Protein AF-A0A3M9LVN2-F1 (afdb_monomer_lite)

Organism: NCBI:txid2294115

pLDDT: mean 70.43, std 15.19, range [32.06, 93.56]

Structure (mmCIF, N/CA/C/O backbone):
data_AF-A0A3M9LVN2-F1
#
_entry.id   AF-A0A3M9LVN2-F1
#
loop_
_atom_site.group_PDB
_atom_site.id
_atom_site.type_symbol
_atom_site.label_atom_id
_atom_site.label_alt_id
_atom_site.label_comp_id
_atom_site.label_asym_id
_atom_site.label_entity_id
_atom_site.label_seq_id
_atom_site.pdbx_PDB_ins_code
_atom_site.Cartn_x
_atom_site.Cartn_y
_atom_site.Cartn_z
_atom_site.occupancy
_atom_site.B_iso_or_equiv
_atom_site.auth_seq_id
_atom_site.auth_comp_id
_atom_site.auth_asym_id
_atom_site.auth_atom_id
_atom_site.pdbx_PDB_model_num
ATOM 1 N N . MET A 1 1 ? 23.090 -7.556 -10.711 1.00 70.25 1 MET A N 1
ATOM 2 C CA . MET A 1 1 ? 21.758 -7.489 -10.068 1.00 70.25 1 MET A CA 1
ATOM 3 C C . MET A 1 1 ? 21.959 -7.198 -8.594 1.00 70.25 1 MET A C 1
ATOM 5 O O . MET A 1 1 ? 22.795 -7.855 -7.988 1.00 70.25 1 MET A O 1
ATOM 9 N N . THR A 1 2 ? 21.211 -6.247 -8.038 1.00 79.69 2 THR A N 1
ATOM 10 C CA . THR A 1 2 ? 21.260 -5.896 -6.609 1.00 79.69 2 THR A CA 1
ATOM 11 C C . THR A 1 2 ? 19.967 -6.357 -5.948 1.00 79.69 2 THR A C 1
ATOM 13 O O . THR A 1 2 ? 18.891 -6.170 -6.516 1.00 79.69 2 THR A O 1
ATOM 16 N N . ARG A 1 3 ? 20.061 -6.994 -4.777 1.00 84.88 3 ARG A N 1
ATOM 17 C CA . ARG A 1 3 ? 18.906 -7.498 -4.024 1.00 84.88 3 ARG A CA 1
ATOM 18 C C . ARG A 1 3 ? 18.610 -6.561 -2.858 1.00 84.88 3 ARG A C 1
ATOM 20 O O . ARG A 1 3 ? 19.504 -6.289 -2.066 1.00 84.88 3 ARG A O 1
ATOM 27 N N . LEU A 1 4 ? 17.362 -6.113 -2.752 1.00 85.25 4 LEU A N 1
ATOM 28 C CA . LEU A 1 4 ? 16.855 -5.366 -1.603 1.00 85.25 4 LEU A CA 1
ATOM 29 C C . LEU A 1 4 ? 15.970 -6.293 -0.760 1.00 85.25 4 LEU A C 1
ATOM 31 O O . LEU A 1 4 ? 15.073 -6.943 -1.297 1.00 85.25 4 LEU A O 1
ATOM 35 N N . THR A 1 5 ? 16.218 -6.351 0.544 1.00 90.31 5 THR A N 1
ATOM 36 C CA . THR A 1 5 ? 15.402 -7.081 1.526 1.00 90.31 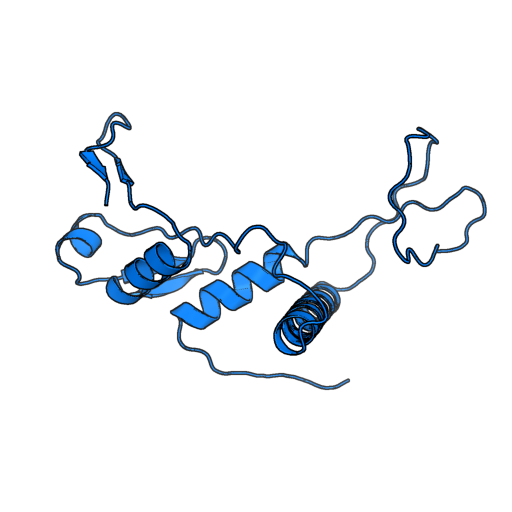5 THR A CA 1
ATOM 37 C C . THR A 1 5 ? 15.148 -6.174 2.721 1.00 90.31 5 THR A C 1
ATOM 39 O O . THR A 1 5 ? 16.075 -5.502 3.169 1.00 90.31 5 THR A O 1
ATOM 42 N N . ALA A 1 6 ? 13.917 -6.154 3.227 1.00 87.38 6 ALA A N 1
ATOM 43 C CA . ALA A 1 6 ? 13.525 -5.332 4.366 1.00 87.38 6 ALA A CA 1
ATOM 44 C C . ALA A 1 6 ? 12.539 -6.091 5.259 1.00 87.38 6 ALA A C 1
ATOM 46 O O . ALA A 1 6 ? 11.667 -6.797 4.754 1.00 87.38 6 ALA A O 1
ATOM 47 N N . GLU A 1 7 ? 12.675 -5.892 6.567 1.00 93.56 7 GLU A N 1
ATOM 48 C CA . GLU A 1 7 ? 11.721 -6.335 7.581 1.00 93.56 7 GLU A CA 1
ATOM 49 C C . GLU A 1 7 ? 10.803 -5.160 7.925 1.00 93.56 7 GLU A C 1
ATOM 51 O O . GLU A 1 7 ? 11.269 -4.046 8.170 1.00 93.56 7 GLU A O 1
ATOM 56 N N . LEU A 1 8 ? 9.493 -5.392 7.904 1.00 86.06 8 LEU A N 1
ATOM 57 C CA . LEU A 1 8 ? 8.476 -4.364 8.114 1.00 86.06 8 LEU A CA 1
ATOM 58 C C . LEU A 1 8 ? 7.456 -4.863 9.131 1.00 86.06 8 LEU A C 1
ATOM 60 O O . LEU A 1 8 ? 7.079 -6.035 9.118 1.00 86.06 8 LEU A O 1
ATOM 64 N N . ALA A 1 9 ? 6.947 -3.953 9.963 1.00 87.44 9 ALA A N 1
ATOM 65 C CA . ALA A 1 9 ? 5.758 -4.243 10.754 1.00 87.44 9 ALA A CA 1
ATOM 66 C C . ALA A 1 9 ? 4.590 -4.618 9.815 1.00 87.44 9 ALA A C 1
ATOM 68 O O . ALA A 1 9 ? 4.488 -4.027 8.732 1.00 87.44 9 ALA A O 1
ATOM 69 N N . PRO A 1 10 ? 3.679 -5.532 10.207 1.00 81.94 10 PRO A N 1
ATOM 70 C CA . PRO A 1 10 ? 2.621 -6.026 9.318 1.00 81.94 10 PRO A CA 1
ATOM 71 C C . PRO A 1 10 ? 1.779 -4.915 8.674 1.00 81.94 10 PRO A C 1
ATOM 73 O O . PRO A 1 10 ? 1.485 -4.965 7.482 1.00 81.94 10 PRO A O 1
ATOM 76 N N . ALA A 1 11 ? 1.473 -3.862 9.438 1.00 76.75 11 ALA A N 1
ATOM 77 C CA . ALA A 1 11 ? 0.762 -2.673 8.967 1.00 76.75 11 ALA A CA 1
ATOM 78 C C . ALA A 1 11 ? 1.489 -1.961 7.818 1.00 76.75 11 ALA A C 1
ATOM 80 O O . ALA A 1 11 ? 0.922 -1.735 6.750 1.00 76.75 11 ALA A O 1
ATOM 81 N N . SER A 1 12 ? 2.772 -1.653 8.014 1.00 81.12 12 SER A N 1
ATOM 82 C CA . SER A 1 12 ? 3.609 -1.014 6.999 1.00 81.12 12 SER A CA 1
ATOM 83 C C . SER A 1 12 ? 3.810 -1.920 5.786 1.00 81.12 12 SER A C 1
ATOM 85 O O . SER A 1 12 ? 3.792 -1.442 4.653 1.00 81.12 12 SER A O 1
ATOM 87 N N . ALA A 1 13 ? 3.956 -3.230 6.006 1.00 86.12 13 ALA A N 1
ATOM 88 C CA . ALA A 1 13 ? 4.079 -4.213 4.938 1.00 86.12 13 ALA A CA 1
ATOM 89 C C . ALA A 1 13 ? 2.826 -4.245 4.053 1.00 86.12 13 ALA A C 1
ATOM 91 O O . ALA A 1 13 ? 2.957 -4.230 2.829 1.00 86.12 13 ALA A O 1
ATOM 92 N N . ALA A 1 14 ? 1.633 -4.221 4.652 1.00 80.94 14 ALA A N 1
ATOM 93 C CA . ALA A 1 14 ? 0.367 -4.229 3.926 1.00 80.94 14 ALA A CA 1
ATOM 94 C C . ALA A 1 14 ? 0.224 -3.004 3.013 1.00 80.94 14 ALA A C 1
ATOM 96 O O . ALA A 1 14 ? -0.089 -3.145 1.828 1.00 80.94 14 ALA A O 1
ATOM 97 N N . VAL A 1 15 ? 0.520 -1.807 3.530 1.00 82.81 15 VAL A N 1
ATOM 98 C CA . VAL A 1 15 ? 0.465 -0.560 2.749 1.00 82.81 15 VAL A CA 1
ATOM 99 C C . VAL A 1 15 ? 1.505 -0.575 1.628 1.00 82.81 15 VAL A C 1
ATOM 101 O O . VAL A 1 15 ? 1.165 -0.348 0.467 1.00 82.81 15 VAL A O 1
ATOM 104 N N . MET A 1 16 ? 2.756 -0.920 1.949 1.00 87.75 16 MET A N 1
ATOM 105 C CA . MET A 1 16 ? 3.858 -0.969 0.984 1.00 87.75 16 MET A CA 1
ATOM 106 C C . MET A 1 16 ? 3.568 -1.945 -0.163 1.00 87.75 16 MET A C 1
ATOM 108 O O . MET A 1 16 ? 3.700 -1.601 -1.337 1.00 87.75 16 MET A O 1
ATOM 112 N N . LYS A 1 17 ? 3.145 -3.170 0.167 1.00 87.56 17 LYS A N 1
ATOM 113 C CA . LYS A 1 17 ? 2.812 -4.198 -0.825 1.00 87.56 17 LYS A CA 1
ATOM 114 C C . LYS A 1 17 ? 1.615 -3.773 -1.671 1.00 87.56 17 LYS A C 1
ATOM 116 O O . LYS A 1 17 ? 1.665 -3.956 -2.881 1.00 87.56 17 LYS A O 1
ATOM 121 N N . SER A 1 18 ? 0.581 -3.180 -1.072 1.00 83.12 18 SER A N 1
ATOM 122 C CA . SER A 1 18 ? -0.600 -2.705 -1.808 1.00 83.12 18 SER A CA 1
ATOM 123 C C . SER A 1 18 ? -0.238 -1.607 -2.812 1.00 83.12 18 SER A C 1
ATOM 125 O O . SER A 1 18 ? -0.641 -1.686 -3.971 1.00 83.12 18 SER A O 1
ATOM 127 N N . ALA A 1 19 ? 0.589 -0.636 -2.408 1.00 84.94 19 ALA A N 1
ATOM 128 C CA . ALA A 1 19 ? 1.062 0.431 -3.289 1.00 84.94 19 ALA A CA 1
ATOM 129 C C . ALA A 1 19 ? 1.906 -0.110 -4.458 1.00 84.94 19 ALA A C 1
ATOM 131 O O . ALA A 1 19 ? 1.672 0.247 -5.612 1.00 84.94 19 ALA A O 1
ATOM 132 N N . ILE A 1 20 ? 2.842 -1.028 -4.183 1.00 90.31 20 ILE A N 1
ATOM 133 C CA . ILE A 1 20 ? 3.646 -1.678 -5.231 1.00 90.31 20 ILE A CA 1
ATOM 134 C C . ILE A 1 20 ? 2.747 -2.485 -6.174 1.00 90.31 20 ILE A C 1
ATOM 136 O O . ILE A 1 20 ? 2.917 -2.421 -7.390 1.00 90.31 20 ILE A O 1
ATOM 140 N N . LEU A 1 21 ? 1.794 -3.253 -5.636 1.00 87.56 21 LEU A N 1
ATOM 141 C CA . LEU A 1 21 ? 0.895 -4.073 -6.446 1.00 87.56 21 LEU A CA 1
ATOM 142 C C . LEU A 1 21 ? 0.058 -3.213 -7.395 1.00 87.56 21 LEU A C 1
ATOM 144 O O . LEU A 1 21 ? -0.020 -3.562 -8.573 1.00 87.56 21 LEU A O 1
ATOM 148 N N . ALA A 1 22 ? -0.465 -2.080 -6.919 1.00 84.62 22 ALA A N 1
ATOM 149 C CA . ALA A 1 22 ? -1.255 -1.146 -7.718 1.00 84.62 22 ALA A CA 1
ATOM 150 C C . ALA A 1 22 ? -0.497 -0.615 -8.949 1.00 84.62 22 ALA A C 1
ATOM 152 O O . ALA A 1 22 ? -1.079 -0.511 -10.026 1.00 84.62 22 ALA A O 1
ATOM 153 N N . LEU A 1 23 ? 0.804 -0.339 -8.815 1.00 84.88 23 LEU A N 1
ATOM 154 C CA . LEU A 1 23 ? 1.644 0.179 -9.904 1.00 84.88 23 LEU A CA 1
ATOM 155 C C . LEU A 1 23 ? 2.330 -0.919 -10.737 1.00 84.88 23 LEU A C 1
ATOM 157 O O . LEU A 1 23 ? 2.848 -0.655 -11.815 1.00 84.88 23 LEU A O 1
ATOM 161 N N . SER A 1 24 ? 2.326 -2.170 -10.270 1.00 89.81 24 SER A N 1
ATOM 162 C CA . SER A 1 24 ? 3.018 -3.291 -10.933 1.00 89.81 24 SER A CA 1
ATOM 163 C C . SER A 1 24 ? 2.167 -4.069 -11.950 1.00 89.81 24 SER A C 1
ATOM 165 O O . SER A 1 24 ? 2.595 -5.129 -12.442 1.00 89.81 24 SER A O 1
ATOM 167 N N . ALA A 1 25 ? 0.958 -3.581 -12.250 1.00 84.62 25 ALA A N 1
ATOM 168 C CA . ALA A 1 25 ? 0.077 -4.178 -13.247 1.00 84.62 25 ALA A CA 1
ATOM 169 C C . ALA A 1 25 ? 0.780 -4.248 -14.622 1.00 84.62 25 ALA A C 1
ATOM 171 O O . ALA A 1 25 ? 1.544 -3.343 -14.961 1.00 84.62 25 ALA A O 1
ATOM 172 N N . PRO A 1 26 ? 0.569 -5.315 -15.416 1.00 80.38 26 PRO A N 1
ATOM 173 C CA . PRO A 1 26 ? 1.119 -5.390 -16.766 1.00 80.38 26 PRO A CA 1
ATOM 174 C C . PRO A 1 26 ? 0.627 -4.200 -17.590 1.00 80.38 26 PRO A C 1
ATOM 176 O O . PRO A 1 26 ? -0.578 -3.959 -17.646 1.00 80.38 26 PRO A O 1
ATOM 179 N N . GLN A 1 27 ? 1.548 -3.482 -18.226 1.00 77.38 27 GLN A N 1
ATOM 180 C CA . GLN A 1 27 ? 1.223 -2.362 -19.105 1.00 77.38 27 GLN A CA 1
ATOM 181 C C . GLN A 1 27 ? 1.439 -2.803 -20.552 1.00 77.38 27 GLN A C 1
ATOM 183 O O . GLN A 1 27 ? 2.586 -2.956 -20.975 1.00 77.38 27 GLN A O 1
ATOM 188 N N . PRO A 1 28 ? 0.360 -3.064 -21.309 1.00 70.50 28 PRO A N 1
ATOM 189 C CA . PRO A 1 28 ? 0.479 -3.361 -22.723 1.00 70.50 28 PRO A CA 1
ATOM 190 C C . PRO A 1 28 ? 0.997 -2.127 -23.463 1.00 70.50 28 PRO A C 1
ATOM 192 O O . PRO A 1 28 ? 0.496 -1.023 -23.246 1.00 70.50 28 PRO A O 1
ATOM 195 N N . MET A 1 29 ? 1.979 -2.318 -24.336 1.00 65.56 29 MET A N 1
ATOM 196 C CA . MET A 1 29 ? 2.500 -1.252 -25.191 1.00 65.56 29 MET A CA 1
ATOM 197 C C . MET A 1 29 ? 1.756 -1.299 -26.524 1.00 65.56 29 MET A C 1
ATOM 199 O O . MET A 1 29 ? 1.487 -2.381 -27.044 1.00 65.56 29 MET A O 1
ATOM 203 N N . THR A 1 30 ? 1.421 -0.147 -27.091 1.00 64.38 30 THR A N 1
ATOM 204 C CA . THR A 1 30 ? 1.004 -0.066 -28.493 1.00 64.38 30 THR A CA 1
ATOM 205 C C . THR A 1 30 ? 2.255 0.149 -29.328 1.00 64.38 30 THR A C 1
ATOM 207 O O . THR A 1 30 ? 2.979 1.111 -29.080 1.00 64.38 30 THR A O 1
ATOM 210 N N . CYS A 1 31 ? 2.531 -0.737 -30.282 1.00 55.69 31 CYS A N 1
ATOM 211 C CA . CYS A 1 31 ? 3.470 -0.409 -31.349 1.00 55.69 31 CYS A CA 1
ATOM 212 C C . CYS A 1 31 ? 2.722 0.338 -32.456 1.00 55.69 31 CYS A C 1
ATOM 214 O O . CYS A 1 31 ? 1.623 -0.062 -32.853 1.00 55.69 31 CYS A O 1
ATOM 216 N N . ASP A 1 32 ? 3.322 1.427 -32.929 1.00 56.19 32 ASP A N 1
ATOM 217 C CA . ASP A 1 32 ? 2.963 2.014 -34.215 1.00 56.19 32 ASP A CA 1
ATOM 218 C C . ASP A 1 32 ? 3.488 1.093 -35.339 1.00 56.19 32 ASP A C 1
ATOM 220 O O . ASP A 1 32 ? 4.412 0.302 -35.119 1.00 56.19 32 ASP A O 1
ATOM 224 N N . ASP A 1 33 ? 2.879 1.163 -36.528 1.00 54.84 33 ASP A N 1
ATOM 225 C CA . ASP A 1 33 ? 3.055 0.243 -37.678 1.00 54.84 33 ASP A CA 1
ATOM 226 C C . ASP A 1 33 ? 4.518 0.066 -38.174 1.00 54.84 33 ASP A C 1
ATOM 228 O O . ASP A 1 33 ? 4.794 -0.807 -38.994 1.00 54.84 33 ASP A O 1
ATOM 232 N N . ASP A 1 34 ? 5.472 0.850 -37.659 1.00 58.03 34 ASP A N 1
ATOM 233 C CA . ASP A 1 34 ? 6.883 0.873 -38.072 1.00 58.03 34 ASP A CA 1
ATOM 234 C C . ASP A 1 34 ? 7.829 -0.013 -37.222 1.00 58.03 34 ASP A C 1
ATOM 236 O O . ASP A 1 34 ? 9.025 -0.094 -37.504 1.00 58.03 34 ASP A O 1
ATOM 240 N N . GLY A 1 35 ? 7.326 -0.725 -36.204 1.00 50.78 35 GLY A N 1
ATOM 241 C CA . GLY A 1 35 ? 8.092 -1.773 -35.504 1.00 50.78 35 GLY A CA 1
ATOM 242 C C . GLY A 1 35 ? 9.192 -1.299 -34.536 1.00 50.78 35 GLY A C 1
ATOM 243 O O . GLY A 1 35 ? 10.000 -2.121 -34.101 1.00 50.78 35 GLY A O 1
ATOM 244 N N . ASP A 1 36 ? 9.215 -0.019 -34.160 1.00 50.97 36 ASP A N 1
ATOM 245 C CA . ASP A 1 36 ? 10.111 0.520 -33.126 1.00 50.97 36 ASP A CA 1
ATOM 246 C C . ASP A 1 36 ? 9.409 0.498 -31.748 1.00 50.97 36 ASP A C 1
ATOM 248 O O . ASP A 1 36 ? 8.270 0.969 -31.635 1.00 50.97 36 ASP A O 1
ATOM 252 N N . PRO A 1 37 ? 10.009 -0.066 -30.678 1.00 50.81 37 PRO A N 1
ATOM 253 C CA . PRO A 1 37 ? 9.403 -0.043 -29.352 1.00 50.81 37 PRO A CA 1
ATOM 254 C C . PRO A 1 37 ? 9.491 1.377 -28.784 1.00 50.81 37 PRO A C 1
ATOM 256 O O . PRO A 1 37 ? 10.476 1.750 -28.151 1.00 50.81 37 PRO A O 1
ATOM 259 N N . GLY A 1 38 ? 8.447 2.173 -29.019 1.00 48.75 38 GLY A N 1
ATOM 260 C CA . GLY A 1 38 ? 8.383 3.569 -28.600 1.00 48.75 38 GLY A CA 1
ATOM 261 C C . GLY A 1 38 ? 8.688 3.754 -27.110 1.00 48.75 38 GLY A C 1
ATOM 262 O O . GLY A 1 38 ? 7.969 3.261 -26.240 1.00 48.75 38 GLY A O 1
ATOM 263 N N . THR A 1 39 ? 9.750 4.502 -26.808 1.00 47.47 39 THR A N 1
ATOM 264 C CA . THR A 1 39 ? 9.994 5.093 -25.488 1.00 47.47 39 THR A CA 1
ATOM 265 C C . THR A 1 39 ? 8.884 6.093 -25.190 1.00 47.47 39 THR A C 1
ATOM 267 O O . THR A 1 39 ? 8.867 7.197 -25.730 1.00 47.47 39 THR A O 1
ATOM 270 N N . ASN A 1 40 ? 7.936 5.716 -24.338 1.00 52.69 40 ASN A N 1
ATOM 271 C CA . ASN A 1 40 ? 6.837 6.578 -23.925 1.00 52.69 40 ASN A CA 1
ATOM 272 C C . ASN A 1 40 ? 7.250 7.493 -22.761 1.00 52.69 40 ASN A C 1
ATOM 274 O O . ASN A 1 40 ? 6.765 7.365 -21.638 1.00 52.69 40 ASN A O 1
ATOM 278 N N . GLU A 1 41 ? 8.112 8.475 -23.040 1.00 42.53 41 GLU A N 1
ATOM 279 C CA . GLU A 1 41 ? 8.128 9.695 -22.228 1.00 42.53 41 GLU A CA 1
ATOM 280 C C . GLU A 1 41 ? 6.815 10.452 -22.476 1.00 42.53 41 GLU A C 1
ATOM 282 O O . GLU A 1 41 ? 6.414 10.715 -23.609 1.00 42.53 41 GLU A O 1
ATOM 287 N N . GLY A 1 42 ? 6.066 10.682 -21.398 1.00 4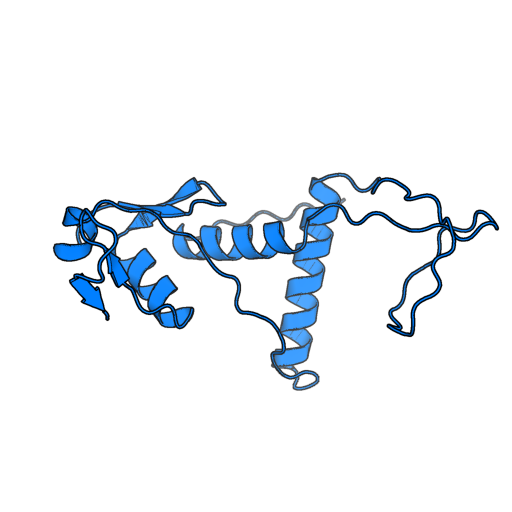5.75 42 GLY A N 1
ATOM 288 C CA . GLY A 1 42 ? 4.643 10.979 -21.463 1.00 45.75 42 GLY A CA 1
ATOM 289 C C . GLY A 1 42 ? 4.282 12.222 -22.274 1.00 45.75 42 GLY A C 1
ATOM 290 O O . GLY A 1 42 ? 4.806 13.309 -22.058 1.00 45.75 42 GLY A O 1
ATOM 291 N N . THR A 1 43 ? 3.271 12.088 -23.128 1.00 32.06 43 THR A N 1
ATOM 292 C CA . THR A 1 43 ? 2.397 13.192 -23.534 1.00 32.06 43 THR A CA 1
ATOM 293 C C . THR A 1 43 ? 1.010 12.621 -23.811 1.00 32.06 43 THR A C 1
ATOM 295 O O . THR A 1 43 ? 0.795 11.866 -24.755 1.00 32.06 43 THR A O 1
ATOM 298 N N . LYS A 1 44 ? 0.052 12.948 -22.936 1.00 48.09 44 LYS A N 1
ATOM 299 C CA . LYS A 1 44 ? -1.368 12.663 -23.152 1.00 48.09 44 LYS A CA 1
ATOM 300 C C . LYS A 1 44 ? -1.915 13.686 -24.144 1.00 48.09 44 LYS A C 1
ATOM 302 O O . LYS A 1 44 ? -2.249 14.791 -23.726 1.00 48.09 44 LYS A O 1
ATOM 307 N N . THR A 1 45 ? -2.095 13.305 -25.406 1.00 32.53 45 THR A N 1
ATOM 308 C CA . THR A 1 45 ? -2.947 14.083 -26.315 1.00 32.53 45 THR A CA 1
ATOM 309 C C . THR A 1 45 ? -3.720 13.171 -27.262 1.00 32.53 45 THR A C 1
ATOM 311 O O . THR A 1 45 ? -3.133 12.473 -28.074 1.00 32.53 45 THR A O 1
ATOM 314 N N . GLY A 1 46 ? -5.050 13.227 -27.154 1.00 35.59 46 GLY A N 1
ATOM 315 C CA . GLY A 1 46 ? -5.983 13.142 -28.281 1.00 35.59 46 GLY A CA 1
ATOM 316 C C . GLY A 1 46 ? -6.032 11.854 -29.109 1.00 35.59 46 GLY A C 1
ATOM 317 O O . GLY A 1 46 ? -5.270 11.669 -30.045 1.00 35.59 46 GLY A O 1
ATOM 318 N N . ALA A 1 47 ? -7.058 11.051 -28.824 1.00 45.44 47 ALA A N 1
ATOM 319 C CA . ALA A 1 47 ? -7.771 10.135 -29.718 1.00 45.44 47 ALA A CA 1
ATOM 320 C C . ALA A 1 47 ? -7.330 10.073 -31.204 1.00 45.44 47 ALA A C 1
ATOM 322 O O . ALA A 1 47 ? -7.740 10.895 -32.025 1.00 45.44 47 ALA A O 1
ATOM 323 N N . LYS A 1 48 ? -6.654 8.978 -31.568 1.00 38.41 48 LYS A N 1
ATOM 324 C CA . LYS A 1 48 ? -6.712 8.335 -32.890 1.00 38.41 48 LYS A CA 1
ATOM 325 C C . LYS A 1 48 ? -6.895 6.833 -32.658 1.00 38.41 48 LYS A C 1
ATOM 327 O O . LYS A 1 48 ? -6.036 6.188 -32.072 1.00 38.41 48 LYS A O 1
ATOM 332 N N . VAL A 1 49 ? -8.033 6.287 -33.088 1.00 44.16 49 VAL A N 1
ATOM 333 C CA . VAL A 1 49 ? -8.283 4.836 -33.125 1.00 44.16 49 VAL A CA 1
ATOM 334 C C . VAL A 1 49 ? -7.585 4.290 -34.372 1.00 44.16 49 VAL A C 1
ATOM 336 O O . VAL A 1 49 ? -8.195 4.158 -35.429 1.00 44.16 49 VAL A O 1
ATOM 339 N N . GLY A 1 50 ? -6.272 4.090 -34.273 1.00 40.31 50 GLY A N 1
ATOM 340 C CA . GLY A 1 50 ? -5.496 3.262 -35.195 1.00 40.31 50 GLY A CA 1
ATOM 341 C C . GLY A 1 50 ? -5.349 1.871 -34.587 1.00 40.31 50 GLY A C 1
ATOM 342 O O . GLY A 1 50 ? -5.208 1.761 -33.371 1.00 40.31 50 GLY A O 1
ATOM 343 N N . GLY A 1 51 ? -5.440 0.817 -35.399 1.00 45.38 51 GLY A N 1
ATOM 344 C CA . GLY A 1 51 ? -5.360 -0.587 -34.975 1.00 45.38 51 GLY A CA 1
ATOM 345 C C . GLY A 1 51 ? -3.963 -1.006 -34.508 1.00 45.38 51 GLY A C 1
ATOM 346 O O . GLY A 1 51 ? -3.398 -1.938 -35.065 1.00 45.38 51 GLY A O 1
ATOM 347 N N . GLY A 1 52 ? -3.407 -0.312 -33.514 1.00 52.31 52 GLY A N 1
ATOM 348 C CA . GLY A 1 52 ? -2.107 -0.616 -32.932 1.00 52.31 52 GLY A CA 1
ATOM 349 C C . GLY A 1 52 ? -2.141 -1.981 -32.258 1.00 52.31 52 GLY A C 1
ATOM 350 O O . GLY A 1 52 ? -2.993 -2.253 -31.404 1.00 52.31 52 GLY A O 1
ATOM 351 N N . GLN A 1 53 ? -1.227 -2.856 -32.664 1.00 59.53 53 GLN A N 1
ATOM 352 C CA . GLN A 1 53 ? -1.089 -4.173 -32.069 1.00 59.53 53 GLN A CA 1
ATOM 353 C C . GLN A 1 53 ? -0.691 -4.001 -30.597 1.00 59.53 53 GLN A C 1
ATOM 355 O O . GLN A 1 53 ? 0.302 -3.358 -30.260 1.00 59.53 53 GLN A O 1
ATOM 360 N N . VAL A 1 54 ? -1.507 -4.554 -29.702 1.00 64.50 54 VAL A N 1
ATOM 361 C CA . VAL A 1 54 ? -1.244 -4.525 -28.264 1.00 64.50 54 VAL A CA 1
ATOM 362 C C . VAL A 1 54 ? -0.141 -5.541 -27.965 1.00 64.50 54 VAL A C 1
ATOM 364 O O . VAL A 1 54 ? -0.380 -6.750 -27.962 1.00 64.50 54 VAL A O 1
ATOM 367 N N . VAL A 1 55 ? 1.078 -5.058 -27.734 1.00 76.62 55 VAL A N 1
ATOM 368 C CA . VAL A 1 55 ? 2.233 -5.880 -27.365 1.00 76.62 55 VAL A CA 1
ATOM 369 C C . VAL A 1 55 ? 2.164 -6.204 -25.877 1.00 76.62 55 VAL A C 1
ATOM 371 O O . VAL A 1 55 ? 1.926 -5.344 -25.024 1.00 76.62 55 VAL A O 1
ATOM 374 N N . ARG A 1 56 ? 2.364 -7.484 -25.563 1.00 76.50 56 ARG A N 1
ATOM 375 C CA . ARG A 1 56 ? 2.376 -7.999 -24.193 1.00 76.50 56 ARG A CA 1
ATOM 376 C C . ARG A 1 56 ? 3.540 -7.389 -23.409 1.00 76.50 56 ARG A C 1
ATOM 378 O O . ARG A 1 56 ? 4.662 -7.374 -23.895 1.00 76.50 56 ARG A O 1
ATOM 385 N N . ASP A 1 57 ? 3.290 -6.983 -22.165 1.00 80.81 57 ASP A N 1
ATOM 386 C CA . ASP A 1 57 ? 4.355 -6.571 -21.242 1.00 80.81 57 ASP A CA 1
ATOM 387 C C . ASP A 1 57 ? 5.320 -7.745 -20.985 1.00 80.81 57 ASP A C 1
ATOM 389 O O . ASP A 1 57 ? 4.954 -8.742 -20.349 1.00 80.81 57 ASP A O 1
ATOM 393 N N . GLU A 1 58 ? 6.546 -7.635 -21.498 1.00 84.75 58 GLU A N 1
ATOM 394 C CA . GLU A 1 58 ? 7.587 -8.662 -21.377 1.00 84.75 58 GLU A CA 1
ATOM 395 C C . GLU A 1 58 ? 8.343 -8.600 -20.045 1.00 84.75 58 GLU A C 1
ATOM 397 O O . GLU A 1 58 ? 9.077 -9.531 -19.694 1.00 84.75 58 GLU A O 1
ATOM 402 N N . ARG A 1 59 ? 8.166 -7.530 -19.256 1.00 85.50 59 ARG A N 1
ATOM 403 C CA . ARG A 1 59 ? 8.852 -7.406 -17.969 1.00 85.50 59 ARG A CA 1
ATOM 404 C C . ARG A 1 59 ? 8.401 -8.531 -17.054 1.00 85.50 59 ARG A C 1
ATOM 406 O O . ARG A 1 59 ? 7.208 -8.780 -16.868 1.00 85.50 59 ARG A O 1
ATOM 413 N N . THR A 1 60 ? 9.356 -9.183 -16.400 1.00 89.94 60 THR A N 1
ATOM 414 C CA . THR A 1 60 ? 9.031 -10.187 -15.383 1.00 89.94 60 THR A CA 1
ATOM 415 C C . THR A 1 60 ? 8.247 -9.543 -14.228 1.00 89.94 60 THR A C 1
ATOM 417 O O . THR A 1 60 ? 8.434 -8.356 -13.941 1.00 89.94 60 THR A O 1
ATOM 420 N N . PRO A 1 61 ? 7.403 -10.296 -13.494 1.00 88.25 61 PRO A N 1
ATOM 421 C CA . PRO A 1 61 ? 6.689 -9.752 -12.336 1.00 88.25 61 PRO A CA 1
ATOM 422 C C . PRO A 1 61 ? 7.617 -9.108 -11.294 1.00 88.25 61 PRO A C 1
ATOM 424 O O . PRO A 1 61 ? 7.263 -8.098 -10.694 1.00 88.25 61 PRO A O 1
ATOM 427 N N . GLY A 1 62 ? 8.821 -9.661 -11.101 1.00 90.06 62 GLY A N 1
ATOM 428 C CA . GLY A 1 62 ? 9.835 -9.079 -10.219 1.00 90.06 62 GLY A CA 1
ATOM 429 C C . GLY A 1 62 ? 10.347 -7.725 -10.718 1.00 90.06 62 GLY A C 1
ATOM 430 O O . GLY A 1 62 ? 10.461 -6.796 -9.923 1.00 90.06 62 GLY A O 1
ATOM 431 N N . LYS A 1 63 ? 10.588 -7.589 -12.030 1.00 89.94 63 LYS A N 1
ATOM 432 C CA . LYS A 1 63 ? 11.010 -6.325 -12.646 1.00 89.94 63 LYS A CA 1
ATOM 433 C C . LYS A 1 63 ? 9.923 -5.254 -12.532 1.00 89.94 63 LYS A C 1
ATOM 435 O O . LYS A 1 63 ? 10.234 -4.160 -12.086 1.00 89.94 63 LYS A O 1
ATOM 440 N N . ARG A 1 64 ? 8.653 -5.585 -12.799 1.00 91.12 64 ARG A N 1
ATOM 441 C CA . ARG A 1 64 ? 7.539 -4.628 -12.640 1.00 91.12 64 ARG A CA 1
ATOM 442 C C . ARG A 1 64 ? 7.390 -4.118 -11.209 1.00 91.12 64 ARG A C 1
ATOM 444 O O . ARG A 1 64 ? 7.184 -2.932 -11.004 1.00 91.12 64 ARG A O 1
ATOM 451 N N . ARG A 1 65 ? 7.525 -4.997 -10.208 1.00 91.38 65 ARG A N 1
ATOM 452 C CA . ARG A 1 65 ? 7.492 -4.585 -8.792 1.00 91.38 65 ARG A CA 1
ATOM 453 C C . ARG A 1 65 ? 8.681 -3.704 -8.414 1.00 91.38 65 ARG A C 1
ATOM 455 O O . ARG A 1 65 ? 8.514 -2.785 -7.623 1.00 91.38 65 ARG A O 1
ATOM 462 N N . ALA A 1 66 ? 9.865 -3.986 -8.959 1.00 91.31 66 ALA A N 1
ATOM 463 C CA . ALA A 1 66 ? 11.041 -3.150 -8.746 1.00 91.31 66 ALA A CA 1
ATOM 464 C C . ALA A 1 66 ? 10.870 -1.765 -9.391 1.00 91.31 66 ALA A C 1
ATOM 466 O O . ALA A 1 66 ? 11.147 -0.769 -8.735 1.00 91.31 66 ALA A O 1
ATOM 467 N N . ASP A 1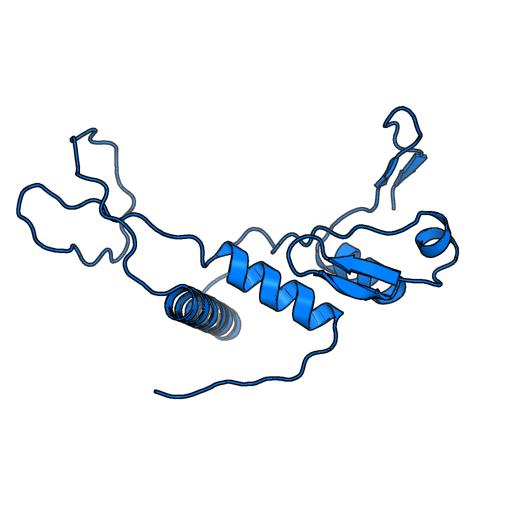 67 ? 10.351 -1.704 -10.621 1.00 91.00 67 ASP A N 1
ATOM 468 C CA . ASP A 1 67 ? 10.063 -0.444 -11.315 1.00 91.00 67 ASP A CA 1
ATOM 469 C C . ASP A 1 67 ? 9.015 0.378 -10.546 1.00 91.00 67 ASP A C 1
ATOM 471 O O . ASP A 1 67 ? 9.243 1.552 -10.275 1.00 91.00 67 ASP A O 1
ATOM 475 N N . ALA A 1 68 ? 7.932 -0.262 -10.087 1.00 90.56 68 ALA A N 1
ATOM 476 C CA . ALA A 1 68 ? 6.913 0.360 -9.239 1.00 90.56 68 ALA A CA 1
ATOM 477 C C . ALA A 1 68 ? 7.494 0.918 -7.926 1.00 90.56 68 ALA A C 1
ATOM 479 O O . ALA A 1 68 ? 7.151 2.021 -7.505 1.00 90.56 68 ALA A O 1
ATOM 480 N N . LEU A 1 69 ? 8.397 0.178 -7.274 1.00 92.56 69 LEU A N 1
ATOM 481 C CA . LEU A 1 69 ? 9.083 0.652 -6.071 1.00 92.56 69 LEU A CA 1
ATOM 482 C C . LEU A 1 69 ? 9.954 1.879 -6.367 1.00 92.56 69 LEU A C 1
ATOM 484 O O . LEU A 1 69 ? 9.937 2.843 -5.603 1.00 92.56 69 LEU A O 1
ATOM 488 N N . THR A 1 70 ? 10.716 1.849 -7.461 1.00 92.06 70 THR A N 1
ATOM 489 C CA . THR A 1 70 ? 11.545 2.981 -7.880 1.00 92.06 70 THR A CA 1
ATOM 490 C C . THR A 1 70 ? 10.688 4.206 -8.176 1.00 92.06 70 THR A C 1
ATOM 492 O O . THR A 1 70 ? 11.005 5.285 -7.686 1.00 92.06 70 THR A O 1
ATOM 495 N N . GLU A 1 71 ? 9.575 4.040 -8.890 1.00 90.31 71 GLU A N 1
ATOM 496 C CA . GLU A 1 71 ? 8.636 5.122 -9.190 1.00 90.31 71 GLU A CA 1
ATOM 497 C C . GLU A 1 71 ? 8.072 5.762 -7.914 1.00 90.31 71 GLU A C 1
ATOM 499 O O . GLU A 1 71 ? 8.112 6.985 -7.779 1.00 90.31 71 GLU A O 1
ATOM 504 N N . LEU A 1 72 ? 7.641 4.953 -6.936 1.00 89.06 72 LEU A N 1
ATOM 505 C CA . LEU A 1 72 ? 7.164 5.443 -5.637 1.00 89.06 72 LEU A CA 1
ATOM 506 C C . LEU A 1 72 ? 8.229 6.266 -4.902 1.00 89.06 72 LEU A C 1
ATOM 508 O O . LEU A 1 72 ? 7.933 7.349 -4.400 1.00 89.06 72 LEU A O 1
ATOM 512 N N . VAL A 1 73 ? 9.473 5.777 -4.850 1.00 91.69 73 VAL A N 1
ATOM 513 C CA . VAL A 1 73 ? 10.579 6.478 -4.176 1.00 91.69 73 VAL A CA 1
ATOM 514 C C . VAL A 1 73 ? 10.933 7.775 -4.905 1.00 91.69 73 VAL A C 1
ATOM 516 O O . VAL A 1 73 ? 11.137 8.802 -4.260 1.00 91.69 73 VAL A O 1
ATOM 519 N N . THR A 1 74 ? 10.966 7.767 -6.240 1.00 89.56 74 THR A N 1
ATOM 520 C CA . THR A 1 74 ? 11.221 8.970 -7.043 1.00 89.56 74 THR A CA 1
ATOM 521 C C . THR A 1 74 ? 10.108 10.004 -6.880 1.00 89.56 74 THR A C 1
ATOM 523 O O . THR A 1 74 ? 10.401 11.191 -6.736 1.00 89.56 74 THR A O 1
ATOM 526 N N . ALA A 1 75 ? 8.842 9.583 -6.864 1.00 86.06 75 ALA A N 1
ATOM 527 C CA . ALA A 1 75 ? 7.713 10.472 -6.612 1.00 86.06 75 ALA A CA 1
ATOM 528 C C . ALA A 1 75 ? 7.780 11.075 -5.200 1.00 86.06 75 ALA A C 1
ATOM 530 O O . ALA A 1 75 ? 7.647 12.289 -5.044 1.00 86.06 75 ALA A O 1
ATOM 531 N N . ALA A 1 76 ? 8.067 10.255 -4.183 1.00 87.00 76 ALA A N 1
ATOM 532 C CA . ALA A 1 76 ? 8.216 10.716 -2.806 1.00 87.00 76 ALA A CA 1
ATOM 533 C C . ALA A 1 76 ? 9.363 11.729 -2.660 1.00 87.00 76 ALA A C 1
ATOM 535 O O . ALA A 1 76 ? 9.189 12.764 -2.021 1.00 87.00 76 ALA A O 1
ATOM 536 N N . ALA A 1 77 ? 10.509 11.479 -3.303 1.00 88.56 77 ALA A N 1
ATOM 537 C CA . ALA A 1 77 ? 11.648 12.393 -3.288 1.00 88.56 77 ALA A CA 1
ATOM 538 C C . ALA A 1 77 ? 11.296 13.771 -3.874 1.00 88.56 77 ALA A C 1
ATOM 540 O O . ALA A 1 77 ? 11.643 14.786 -3.279 1.00 88.56 77 ALA A O 1
ATOM 541 N N . LYS A 1 78 ? 10.549 13.822 -4.988 1.00 85.81 78 LYS A N 1
ATOM 542 C CA . LYS A 1 78 ? 10.091 15.090 -5.589 1.00 85.81 78 LYS A CA 1
ATOM 543 C C . LYS A 1 78 ? 9.174 15.880 -4.656 1.00 85.81 78 LYS A C 1
ATOM 545 O O . LYS A 1 78 ? 9.279 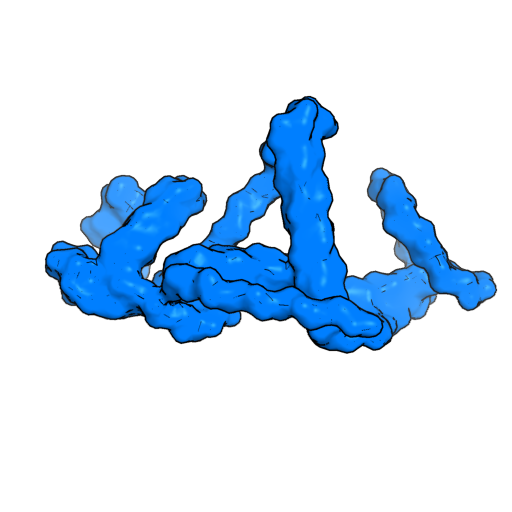17.099 -4.591 1.00 85.81 78 LYS A O 1
ATOM 550 N N . VAL A 1 79 ? 8.299 15.195 -3.919 1.00 87.69 79 VAL A N 1
ATOM 551 C CA . VAL A 1 79 ? 7.420 15.842 -2.932 1.00 87.69 79 VAL A CA 1
ATOM 552 C C . VAL A 1 79 ? 8.225 16.400 -1.757 1.00 87.69 79 VAL A C 1
ATOM 554 O O . VAL A 1 79 ? 8.006 17.539 -1.358 1.00 87.69 79 VAL A O 1
ATOM 557 N N . VAL A 1 80 ? 9.186 15.635 -1.229 1.00 86.94 80 VAL A N 1
ATOM 558 C CA . VAL A 1 80 ? 10.044 16.075 -0.112 1.00 86.94 80 VAL A CA 1
ATOM 559 C C . VAL A 1 80 ? 10.920 17.269 -0.501 1.00 86.94 80 VAL A C 1
ATOM 561 O O . VAL A 1 80 ? 11.105 18.173 0.310 1.00 86.94 80 VAL A O 1
ATOM 564 N N . SER A 1 81 ? 11.419 17.307 -1.738 1.00 89.00 81 SER A N 1
ATOM 565 C CA . SER A 1 81 ? 12.199 18.435 -2.264 1.00 89.00 81 SER A CA 1
ATOM 566 C C . SER A 1 81 ? 11.356 19.671 -2.606 1.00 89.00 81 SER A C 1
ATOM 568 O O . SER A 1 81 ? 11.918 20.730 -2.865 1.00 89.00 81 SER A O 1
ATOM 570 N N . GLY A 1 82 ? 10.022 19.562 -2.607 1.00 86.25 82 GLY A N 1
ATOM 571 C CA . GLY A 1 82 ? 9.111 20.641 -3.003 1.00 86.25 82 GLY A CA 1
ATOM 572 C C . GLY A 1 82 ? 8.920 20.801 -4.517 1.00 86.25 82 GLY A C 1
ATOM 573 O O . GLY A 1 82 ? 8.201 21.701 -4.944 1.00 86.25 82 GLY A O 1
ATOM 574 N N . ASP A 1 83 ? 9.502 19.914 -5.329 1.00 82.81 83 ASP A N 1
ATOM 575 C CA . ASP A 1 83 ? 9.413 19.928 -6.798 1.00 82.81 83 ASP A CA 1
ATOM 576 C C . ASP A 1 83 ? 8.067 19.397 -7.324 1.00 82.81 83 ASP A C 1
ATOM 578 O O . ASP A 1 83 ? 7.750 19.519 -8.509 1.00 82.81 83 ASP A O 1
ATOM 582 N N . ALA A 1 84 ? 7.270 18.770 -6.458 1.00 80.62 84 ALA A N 1
ATOM 583 C CA . ALA A 1 84 ? 5.935 18.286 -6.773 1.00 80.62 84 ALA A CA 1
ATOM 584 C C . ALA A 1 84 ? 5.004 18.413 -5.563 1.00 80.62 84 ALA A C 1
ATOM 586 O O . ALA A 1 84 ? 5.413 18.239 -4.418 1.00 80.62 84 ALA A O 1
ATOM 587 N N . SER A 1 85 ? 3.719 18.653 -5.821 1.00 78.56 85 SER A N 1
ATOM 588 C CA . SER A 1 85 ? 2.679 18.464 -4.806 1.00 78.56 85 SER A CA 1
ATOM 589 C C . SER A 1 85 ? 2.203 17.008 -4.807 1.00 78.56 85 SER A C 1
ATOM 591 O O . SER A 1 85 ? 2.146 16.402 -5.886 1.00 78.56 85 SER A O 1
ATOM 593 N N . PRO A 1 86 ? 1.817 16.441 -3.646 1.00 70.50 86 PRO A N 1
ATOM 594 C CA . PRO A 1 86 ? 1.199 15.123 -3.591 1.00 70.50 86 PRO A CA 1
ATOM 595 C C . PRO A 1 86 ? -0.062 15.130 -4.463 1.00 70.50 86 PRO A C 1
ATOM 597 O O . PRO A 1 86 ? -1.062 15.762 -4.137 1.00 70.50 86 PRO A O 1
ATOM 600 N N . THR A 1 87 ? 0.009 14.471 -5.615 1.00 62.38 87 THR A N 1
ATOM 601 C CA . THR A 1 87 ? -1.081 14.393 -6.589 1.00 62.38 87 THR A CA 1
ATOM 602 C C . THR A 1 87 ? -1.282 12.925 -6.928 1.00 62.38 87 THR A C 1
ATOM 604 O O . THR A 1 87 ? -0.680 12.371 -7.839 1.00 62.38 87 THR A O 1
ATOM 607 N N . GLY A 1 88 ? -2.092 12.253 -6.118 1.00 57.44 88 GLY A N 1
ATOM 608 C CA . GLY A 1 88 ? -2.404 10.842 -6.294 1.00 57.44 88 GLY A CA 1
ATOM 609 C C . GLY A 1 88 ? -3.542 10.429 -5.377 1.00 57.44 88 GLY A C 1
ATOM 610 O O . GLY A 1 88 ? -3.654 10.935 -4.262 1.00 57.44 88 GLY A O 1
ATOM 611 N N . ALA A 1 89 ? -4.396 9.522 -5.854 1.00 55.31 89 ALA A N 1
ATOM 612 C CA . ALA A 1 89 ? -5.337 8.837 -4.981 1.00 55.31 89 ALA A CA 1
ATOM 613 C C . ALA A 1 89 ? -4.525 8.074 -3.925 1.00 55.31 89 ALA A C 1
ATOM 615 O O . ALA A 1 89 ? -3.618 7.316 -4.277 1.00 55.31 89 ALA A O 1
ATOM 616 N N . ALA A 1 90 ? -4.815 8.307 -2.644 1.00 58.75 90 ALA A N 1
ATOM 617 C CA . ALA A 1 90 ? -4.185 7.571 -1.558 1.00 58.75 90 ALA A CA 1
ATOM 618 C C . ALA A 1 90 ? -4.342 6.062 -1.804 1.00 58.75 90 ALA A C 1
ATOM 620 O O . ALA A 1 90 ? -5.414 5.602 -2.210 1.00 58.75 90 ALA A O 1
ATOM 621 N N . ALA A 1 91 ? -3.275 5.289 -1.588 1.00 58.34 91 ALA A N 1
ATOM 622 C CA . ALA A 1 91 ? -3.337 3.839 -1.725 1.00 58.34 91 ALA A CA 1
ATOM 623 C C . ALA A 1 91 ? -4.443 3.291 -0.808 1.00 58.34 91 ALA A C 1
ATOM 625 O O . ALA A 1 91 ? -4.363 3.406 0.413 1.00 58.34 91 ALA A O 1
ATOM 626 N N . THR A 1 92 ? -5.493 2.719 -1.399 1.00 59.59 92 THR A N 1
ATOM 627 C CA . THR A 1 92 ? -6.628 2.179 -0.646 1.00 59.59 92 THR A CA 1
ATOM 628 C C . THR A 1 92 ? -6.308 0.759 -0.192 1.00 59.59 92 THR A C 1
ATOM 630 O O . THR A 1 92 ? -6.191 -0.152 -1.013 1.00 59.59 92 THR A O 1
ATOM 633 N N . ALA A 1 93 ? -6.168 0.559 1.118 1.00 61.25 93 ALA A N 1
ATOM 634 C CA . ALA A 1 93 ? -6.043 -0.769 1.706 1.00 61.25 93 ALA A CA 1
ATOM 635 C C . ALA A 1 93 ? -7.437 -1.330 2.024 1.00 61.25 93 ALA A C 1
ATOM 637 O O . ALA A 1 93 ? -8.187 -0.750 2.806 1.00 61.25 93 ALA A O 1
ATOM 638 N N . LEU A 1 94 ? -7.777 -2.475 1.430 1.00 62.81 94 LEU A N 1
ATOM 639 C CA . LEU A 1 94 ? -8.978 -3.234 1.781 1.00 62.81 94 LEU A CA 1
ATOM 640 C C . LEU A 1 94 ? -8.640 -4.173 2.939 1.00 62.81 94 LEU A C 1
ATOM 642 O O . LEU A 1 94 ? -7.751 -5.018 2.808 1.00 62.81 94 LEU A O 1
ATOM 646 N N . ILE A 1 95 ? -9.333 -4.019 4.064 1.00 67.06 95 ILE A N 1
ATOM 647 C CA . ILE A 1 95 ? -9.093 -4.783 5.290 1.00 67.06 95 ILE A CA 1
ATOM 648 C C . ILE A 1 95 ? -10.392 -5.470 5.705 1.00 67.06 95 ILE A C 1
ATOM 650 O O . ILE A 1 95 ? -11.443 -4.837 5.762 1.00 67.06 95 ILE A O 1
ATOM 654 N N . THR A 1 96 ? -10.314 -6.760 6.017 1.00 66.12 96 THR A N 1
ATOM 655 C CA . THR A 1 96 ? -11.442 -7.559 6.516 1.00 66.12 96 THR A CA 1
ATOM 656 C C . THR A 1 96 ? -11.169 -8.039 7.935 1.00 66.12 96 THR A C 1
ATOM 658 O O . THR A 1 96 ? -10.086 -8.561 8.203 1.00 66.12 96 THR A O 1
ATOM 661 N N . MET A 1 97 ? -12.141 -7.904 8.839 1.00 69.38 97 MET A N 1
ATOM 662 C CA . MET A 1 97 ? -12.047 -8.407 10.215 1.00 69.38 97 MET A CA 1
ATOM 663 C C . MET A 1 97 ? -13.413 -8.779 10.793 1.00 69.38 97 MET A C 1
ATOM 665 O O . MET A 1 97 ? -14.442 -8.337 10.285 1.00 69.38 97 MET A O 1
ATOM 669 N N . ASN A 1 98 ? -13.415 -9.582 11.861 1.00 68.50 98 ASN A N 1
ATOM 670 C CA . ASN A 1 98 ? -14.627 -9.882 12.623 1.00 68.50 98 ASN A CA 1
ATOM 671 C C . ASN A 1 98 ? -15.105 -8.626 13.381 1.00 68.50 98 ASN A C 1
ATOM 673 O O . ASN A 1 98 ? -14.290 -7.885 13.933 1.00 68.50 98 ASN A O 1
ATOM 677 N N . LEU A 1 99 ? -16.422 -8.419 13.424 1.00 60.72 99 LEU A N 1
ATOM 678 C CA . LEU A 1 99 ? -17.086 -7.330 14.135 1.00 60.72 99 LEU A CA 1
ATOM 679 C C . LEU A 1 99 ? -16.727 -7.298 15.627 1.00 60.72 99 LEU A C 1
ATOM 681 O O . LEU A 1 99 ? -16.379 -6.235 16.126 1.00 60.72 99 LEU A O 1
ATOM 685 N N . GLU A 1 100 ? -16.746 -8.446 16.312 1.00 64.31 100 GLU A N 1
ATOM 686 C CA . GLU A 1 100 ? -16.421 -8.547 17.748 1.00 64.31 100 GLU A CA 1
ATOM 687 C C . GLU A 1 100 ? -15.010 -8.011 18.039 1.00 64.31 100 GLU A C 1
ATOM 689 O O . GLU A 1 100 ? -14.809 -7.171 18.917 1.00 64.31 100 GLU A O 1
ATOM 694 N N . ALA A 1 101 ? -14.046 -8.390 17.194 1.00 66.38 101 ALA A N 1
ATOM 695 C CA . ALA A 1 101 ? -12.667 -7.933 17.307 1.00 66.38 101 ALA A CA 1
ATOM 696 C C . ALA A 1 101 ? -12.502 -6.425 17.048 1.00 66.38 101 ALA A C 1
ATOM 698 O O . ALA A 1 101 ? -11.611 -5.778 17.604 1.00 66.38 101 ALA A O 1
ATOM 699 N N . LEU A 1 102 ? -13.354 -5.848 16.194 1.00 63.91 102 LEU A N 1
ATOM 700 C CA . LEU A 1 102 ? -13.360 -4.413 15.924 1.00 63.91 102 LEU A CA 1
ATOM 701 C C . LEU A 1 102 ? -13.908 -3.636 17.126 1.00 63.91 102 LEU A C 1
ATOM 703 O O . LEU A 1 102 ? -13.302 -2.639 17.532 1.00 63.91 102 LEU A O 1
ATOM 707 N N . THR A 1 103 ? -15.024 -4.105 17.693 1.00 58.72 103 THR A N 1
ATOM 708 C CA . THR A 1 103 ? -15.721 -3.453 18.808 1.00 58.72 103 THR A CA 1
ATOM 709 C C . THR A 1 103 ? -14.947 -3.539 20.115 1.00 58.72 103 THR A C 1
ATOM 711 O O . THR A 1 103 ? -14.855 -2.548 20.834 1.00 58.72 103 THR A O 1
ATOM 714 N N . GLU A 1 104 ? -14.337 -4.685 20.411 1.00 67.06 104 GLU A N 1
ATOM 715 C CA . GLU A 1 104 ? -13.557 -4.869 21.639 1.00 67.06 104 GLU A CA 1
ATOM 716 C C . GLU A 1 104 ? -12.157 -4.248 21.533 1.00 67.06 104 GLU A C 1
ATOM 718 O O . GLU A 1 104 ? -11.491 -4.011 22.539 1.00 67.06 104 GLU A O 1
ATOM 723 N N . GLY A 1 105 ? -11.695 -3.960 20.310 1.00 57.34 105 GLY A N 1
ATOM 724 C CA . GLY A 1 105 ? -10.327 -3.510 20.052 1.00 57.34 105 GLY A CA 1
ATOM 725 C C . GLY A 1 105 ? -9.277 -4.602 20.279 1.00 57.34 105 GLY A C 1
ATOM 726 O O . GLY A 1 105 ? -8.083 -4.300 20.313 1.00 57.34 105 GLY A O 1
ATOM 727 N N . VAL A 1 106 ? -9.707 -5.858 20.418 1.00 60.44 106 VAL A N 1
ATOM 728 C CA . VAL A 1 106 ? -8.865 -7.035 20.642 1.00 60.44 106 VAL A CA 1
ATOM 729 C C . VAL A 1 106 ? -9.097 -8.016 19.495 1.00 60.44 106 VAL A C 1
ATOM 731 O O . VAL A 1 106 ? -10.232 -8.354 19.196 1.00 60.44 106 VAL A O 1
ATOM 734 N N . GLY A 1 107 ? -8.037 -8.481 18.832 1.00 64.44 107 GLY A N 1
ATOM 735 C CA . GLY A 1 107 ? -8.133 -9.456 17.738 1.00 64.44 107 GLY A CA 1
ATOM 736 C C . GLY A 1 107 ? -7.403 -9.032 16.465 1.00 64.44 107 GLY A C 1
ATOM 737 O O . GLY A 1 107 ? -6.590 -8.102 16.475 1.00 64.44 107 GLY A O 1
ATOM 738 N N . HIS A 1 108 ? -7.672 -9.752 15.372 1.00 68.81 108 HIS A N 1
ATOM 739 C CA . HIS A 1 108 ? -6.917 -9.649 14.125 1.00 68.81 108 HIS A CA 1
ATOM 740 C C . HIS A 1 108 ? -7.791 -9.290 12.919 1.00 68.81 108 HIS A C 1
ATOM 742 O O . HIS A 1 108 ? -8.929 -9.737 12.783 1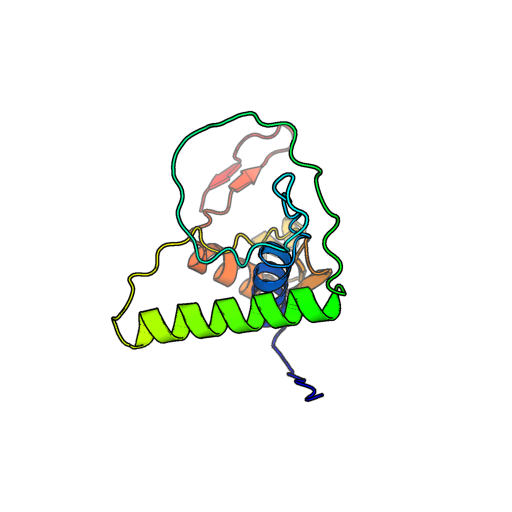.00 68.81 108 HIS A O 1
ATOM 748 N N . ALA A 1 109 ? -7.212 -8.504 12.023 1.00 67.62 109 ALA A N 1
ATOM 749 C CA . ALA A 1 109 ? -7.724 -8.152 10.714 1.00 67.62 109 ALA A CA 1
ATOM 750 C C . ALA A 1 109 ? -6.781 -8.693 9.633 1.00 67.62 109 ALA A C 1
ATOM 752 O O . ALA A 1 109 ? -5.609 -8.946 9.902 1.00 67.62 109 ALA A O 1
ATOM 753 N N . GLN A 1 110 ? -7.265 -8.853 8.407 1.00 73.38 110 GLN A N 1
ATOM 754 C CA . GLN A 1 110 ? -6.441 -9.282 7.281 1.00 73.38 110 GLN A CA 1
ATOM 755 C C . GLN A 1 110 ? -6.517 -8.268 6.142 1.00 73.38 110 GLN A C 1
ATOM 757 O O . GLN A 1 110 ? -7.605 -7.864 5.729 1.00 73.38 110 GLN A O 1
ATOM 762 N N . ALA A 1 111 ? -5.359 -7.864 5.624 1.00 70.94 111 ALA A N 1
ATOM 763 C CA . ALA A 1 111 ? -5.273 -7.076 4.404 1.00 70.94 111 ALA A CA 1
ATOM 764 C C . ALA A 1 111 ? -5.612 -7.964 3.199 1.00 70.94 111 ALA A C 1
ATOM 766 O O . ALA A 1 111 ? -4.929 -8.951 2.933 1.00 70.94 111 ALA A O 1
ATOM 767 N N . VAL A 1 112 ? -6.653 -7.614 2.446 1.00 69.12 112 VAL A N 1
ATOM 768 C CA . VAL A 1 112 ? -7.218 -8.470 1.389 1.00 69.12 112 VAL A CA 1
ATOM 769 C C . VAL A 1 112 ? -6.238 -8.668 0.231 1.00 69.12 112 VAL A C 1
ATOM 771 O O . VAL A 1 112 ? -6.070 -9.780 -0.260 1.00 69.12 1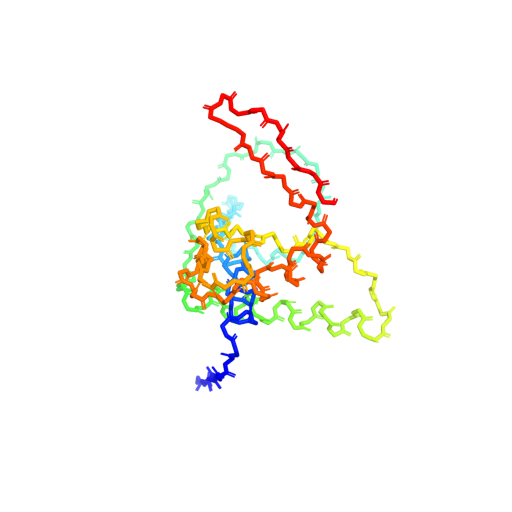12 VAL A O 1
ATOM 774 N N . ALA A 1 113 ? -5.561 -7.601 -0.198 1.00 66.31 113 ALA A N 1
ATOM 775 C CA . ALA A 1 113 ? -4.665 -7.651 -1.355 1.00 66.31 113 ALA A CA 1
ATOM 776 C C . ALA A 1 113 ? -3.333 -8.367 -1.070 1.00 66.31 113 ALA A C 1
ATOM 778 O O . ALA A 1 113 ? -2.683 -8.855 -1.993 1.00 66.31 113 ALA A O 1
ATOM 779 N N . THR A 1 114 ? -2.901 -8.403 0.192 1.00 70.88 114 THR A N 1
ATOM 780 C CA . THR A 1 114 ? -1.538 -8.813 0.564 1.00 70.88 114 THR A CA 1
ATOM 781 C C . THR A 1 114 ? -1.501 -9.991 1.532 1.00 70.88 114 THR A C 1
ATOM 783 O O . THR A 1 114 ? -0.449 -10.610 1.691 1.00 70.88 114 THR A O 1
ATOM 786 N N . GLY A 1 115 ? -2.636 -10.322 2.153 1.00 77.00 115 GLY A N 1
ATOM 787 C CA . GLY A 1 115 ? -2.800 -11.404 3.119 1.00 77.00 115 GLY A CA 1
ATOM 788 C C . GLY A 1 115 ? -2.220 -11.117 4.505 1.00 77.00 115 GLY A C 1
ATOM 789 O O . GLY A 1 115 ? -2.286 -11.999 5.359 1.00 77.00 115 GLY A O 1
ATOM 790 N N . ASP A 1 116 ? -1.661 -9.924 4.736 1.00 78.69 116 ASP A N 1
ATOM 791 C CA . ASP A 1 116 ? -1.006 -9.568 5.997 1.00 78.69 116 ASP A CA 1
ATOM 792 C C . ASP A 1 116 ? -2.011 -9.524 7.154 1.00 78.69 116 ASP A C 1
ATOM 794 O O . ASP A 1 116 ? -3.083 -8.928 7.034 1.00 78.69 116 ASP A O 1
ATOM 798 N N . VAL A 1 117 ? -1.645 -10.137 8.283 1.00 80.94 117 VAL A N 1
ATOM 799 C CA . VAL A 1 117 ? -2.449 -10.128 9.510 1.00 80.94 117 VAL A CA 1
ATOM 800 C C . VAL A 1 117 ? -2.085 -8.897 10.336 1.00 80.94 117 VAL A C 1
ATOM 802 O O . VAL A 1 117 ? -0.925 -8.677 10.680 1.00 80.94 117 VAL A O 1
ATOM 805 N N . LEU A 1 118 ? -3.090 -8.092 10.646 1.00 75.50 118 LEU A N 1
ATOM 806 C CA . LEU A 1 118 ? -3.002 -6.845 11.392 1.00 75.50 118 LEU A CA 1
ATOM 807 C C . LEU A 1 118 ? -3.698 -7.022 12.737 1.00 75.50 118 LEU A C 1
ATOM 809 O O . LEU A 1 118 ? -4.690 -7.736 12.827 1.00 75.50 118 LEU A O 1
ATOM 813 N N . ASP A 1 119 ? -3.226 -6.359 13.786 1.00 72.00 119 ASP A N 1
ATOM 814 C CA . ASP A 1 119 ? -4.055 -6.187 14.979 1.00 72.00 119 ASP A CA 1
ATOM 815 C C . ASP A 1 119 ? -5.158 -5.136 14.732 1.00 72.00 119 ASP A C 1
ATOM 817 O O . ASP A 1 119 ? -5.076 -4.310 13.813 1.00 72.00 119 ASP A O 1
ATOM 821 N N . ALA A 1 120 ? -6.209 -5.170 15.554 1.00 65.50 120 ALA A N 1
ATOM 822 C CA . ALA A 1 120 ? -7.342 -4.248 15.449 1.00 65.50 120 ALA A CA 1
ATOM 823 C C . ALA A 1 120 ? -6.928 -2.763 15.553 1.00 65.50 120 ALA A C 1
ATOM 825 O O . ALA A 1 120 ? -7.494 -1.900 14.877 1.00 65.50 120 ALA A O 1
ATOM 826 N N . GLY A 1 121 ? -5.911 -2.447 16.361 1.00 66.75 121 GLY A N 1
ATOM 827 C CA . GLY A 1 121 ? -5.402 -1.083 16.514 1.00 66.75 121 GLY A CA 1
ATOM 828 C C . GLY A 1 121 ? -4.688 -0.571 15.260 1.00 66.75 121 GLY A C 1
ATOM 829 O O . GLY A 1 121 ? -4.841 0.590 14.884 1.00 66.75 121 GLY A O 1
ATOM 830 N N . ALA A 1 122 ? -3.926 -1.430 14.588 1.00 71.00 122 ALA A N 1
ATOM 831 C CA . ALA A 1 122 ? -3.234 -1.141 13.342 1.00 71.00 122 ALA A CA 1
ATOM 832 C C . ALA A 1 122 ? -4.222 -0.924 12.196 1.00 71.00 122 ALA A C 1
ATOM 834 O O . ALA A 1 122 ? -4.071 0.041 11.450 1.00 71.00 122 ALA A O 1
ATOM 835 N N . ALA A 1 123 ? -5.261 -1.759 12.102 1.00 70.00 123 ALA A N 1
ATOM 836 C CA . ALA A 1 123 ? -6.334 -1.575 11.129 1.00 70.00 123 ALA A CA 1
ATOM 837 C C . ALA A 1 123 ? -7.034 -0.213 11.303 1.00 70.00 123 ALA A C 1
ATOM 839 O O . ALA A 1 123 ? -7.229 0.507 10.325 1.00 70.00 123 ALA A O 1
ATOM 840 N N . ARG A 1 124 ? -7.328 0.187 12.550 1.00 67.50 124 ARG A N 1
ATOM 841 C CA . ARG A 1 124 ? -7.949 1.486 12.860 1.00 67.50 124 ARG A CA 1
ATOM 842 C C . ARG A 1 124 ? -7.070 2.672 12.465 1.00 67.50 124 ARG A C 1
ATOM 844 O O . ARG A 1 124 ? -7.560 3.605 11.842 1.00 67.50 124 ARG A O 1
ATOM 851 N N . ARG A 1 125 ? -5.774 2.628 12.796 1.00 70.88 125 ARG A N 1
ATOM 852 C CA . ARG A 1 125 ? -4.823 3.691 12.425 1.00 70.88 125 ARG A CA 1
ATOM 853 C C . ARG A 1 125 ? -4.707 3.844 10.910 1.00 70.88 125 ARG A C 1
ATOM 855 O O . ARG A 1 125 ? -4.806 4.959 10.421 1.00 70.88 125 ARG A O 1
ATOM 862 N N . ILE A 1 126 ? -4.595 2.732 10.178 1.00 68.62 126 ILE A N 1
ATOM 863 C CA . ILE A 1 126 ? -4.561 2.752 8.707 1.00 68.62 126 ILE A CA 1
ATOM 864 C C . ILE A 1 126 ? -5.839 3.379 8.137 1.00 68.62 126 ILE A C 1
ATOM 866 O O . ILE A 1 126 ? -5.752 4.177 7.209 1.00 68.62 126 ILE A O 1
ATOM 870 N N . ALA A 1 127 ? -7.013 3.052 8.686 1.00 64.88 127 ALA A N 1
ATOM 871 C CA . ALA A 1 127 ? -8.274 3.642 8.239 1.00 64.88 127 ALA A CA 1
ATOM 872 C C . ALA A 1 127 ? -8.308 5.164 8.468 1.00 64.88 127 ALA A C 1
ATOM 874 O O . ALA A 1 127 ? -8.620 5.913 7.544 1.00 64.88 127 ALA A O 1
ATOM 875 N N . CYS A 1 128 ? -7.908 5.627 9.658 1.00 62.50 128 CYS A N 1
ATOM 876 C CA . CYS A 1 128 ? -7.814 7.054 9.969 1.00 62.50 128 CYS A CA 1
ATOM 877 C C . CYS A 1 128 ? -6.824 7.793 9.050 1.00 62.50 128 CYS A C 1
ATOM 879 O O . CYS A 1 128 ? -7.180 8.827 8.487 1.00 62.50 128 CYS A O 1
ATOM 881 N N . ASP A 1 129 ? -5.617 7.251 8.857 1.00 65.12 129 ASP A N 1
ATOM 882 C CA . ASP A 1 129 ? -4.580 7.848 8.000 1.00 65.12 129 ASP A CA 1
ATOM 883 C C . ASP A 1 129 ? -5.017 7.909 6.527 1.00 65.12 129 ASP A C 1
ATOM 885 O O . ASP A 1 129 ? -4.679 8.847 5.805 1.00 65.12 129 ASP A O 1
ATOM 889 N N . ALA A 1 130 ? -5.804 6.928 6.078 1.00 59.72 130 ALA A N 1
ATOM 890 C CA . ALA A 1 130 ? -6.336 6.862 4.721 1.00 59.72 130 ALA A CA 1
ATOM 891 C C . ALA A 1 130 ? -7.608 7.709 4.506 1.00 59.72 130 ALA A C 1
ATOM 893 O O . ALA A 1 130 ? -8.199 7.632 3.430 1.00 59.72 130 ALA A O 1
ATOM 894 N N . GLN A 1 131 ? -8.047 8.494 5.503 1.00 57.28 131 GLN A N 1
ATOM 895 C CA . GLN A 1 131 ? -9.338 9.206 5.505 1.00 57.28 131 GLN A CA 1
ATOM 896 C C . GLN A 1 131 ? -10.541 8.282 5.234 1.00 57.28 131 GLN A C 1
ATOM 898 O O . GLN A 1 131 ? -11.564 8.702 4.691 1.00 57.28 131 GLN A O 1
ATOM 903 N N . VAL A 1 132 ? -10.424 7.007 5.606 1.00 59.75 132 VAL A N 1
ATOM 904 C CA . VAL A 1 132 ? -11.499 6.026 5.491 1.00 59.75 132 VAL A CA 1
ATOM 905 C C . VAL A 1 132 ? -12.337 6.105 6.756 1.00 59.75 132 VAL A C 1
ATOM 907 O O . VAL A 1 132 ? -11.880 5.744 7.840 1.00 59.75 132 VAL A O 1
ATOM 910 N N . ILE A 1 133 ? -13.579 6.560 6.605 1.00 55.56 133 ILE A N 1
ATOM 911 C CA . ILE A 1 133 ? -14.574 6.510 7.673 1.00 55.56 133 ILE A CA 1
ATOM 912 C C . ILE A 1 133 ? -15.061 5.060 7.789 1.00 55.56 133 ILE A C 1
ATOM 914 O O . ILE A 1 133 ? -15.643 4.543 6.828 1.00 55.56 133 ILE A O 1
ATOM 918 N N . PRO A 1 134 ? -14.812 4.368 8.913 1.00 56.53 134 PRO A N 1
ATOM 919 C CA . PRO A 1 134 ? -15.320 3.020 9.100 1.00 56.53 134 PRO A CA 1
ATOM 920 C C . PRO A 1 134 ? -16.853 3.059 9.130 1.00 56.53 134 PRO A C 1
ATOM 922 O O . PRO A 1 134 ? -17.444 3.813 9.900 1.00 56.53 134 PRO A O 1
ATOM 925 N N . ILE A 1 135 ? -17.485 2.241 8.285 1.00 57.12 135 ILE A N 1
ATOM 926 C CA . ILE A 1 135 ? -18.931 2.007 8.303 1.00 57.12 135 ILE A CA 1
ATOM 927 C C . ILE A 1 135 ? -19.171 0.553 8.682 1.00 57.12 135 ILE A C 1
ATOM 929 O O . ILE A 1 135 ? -18.750 -0.365 7.974 1.00 57.12 135 ILE A O 1
ATOM 933 N N . VAL A 1 136 ? -19.877 0.346 9.788 1.00 64.69 136 VAL A N 1
ATOM 934 C CA . VAL A 1 136 ? -20.398 -0.971 10.153 1.00 64.69 136 VAL A CA 1
ATOM 935 C C . VAL A 1 136 ? -21.711 -1.170 9.411 1.00 64.69 136 VAL A C 1
ATOM 937 O O . VAL A 1 136 ? -22.616 -0.348 9.531 1.00 64.69 136 VAL A O 1
ATOM 940 N N . LEU A 1 137 ? -21.825 -2.256 8.646 1.00 66.00 137 LEU A N 1
ATOM 941 C CA . LEU A 1 137 ? -23.062 -2.615 7.955 1.00 66.00 137 LEU A CA 1
ATOM 942 C C . LEU A 1 137 ? -23.843 -3.673 8.739 1.00 66.00 137 LEU A C 1
ATOM 944 O O . LEU A 1 137 ? -23.275 -4.640 9.246 1.00 66.00 137 LEU A O 1
ATOM 948 N N . GLY A 1 138 ? -25.158 -3.496 8.800 1.00 58.22 138 GLY A N 1
ATOM 949 C CA . GLY A 1 138 ? -26.106 -4.482 9.289 1.00 58.22 138 GLY A CA 1
ATOM 950 C C . GLY A 1 138 ? -26.352 -5.600 8.281 1.00 58.22 138 GLY A C 1
ATOM 951 O O . GLY A 1 138 ? -25.884 -5.576 7.140 1.00 58.22 138 GLY A O 1
ATOM 952 N N . ALA A 1 139 ? -27.119 -6.604 8.704 1.00 77.94 139 ALA A N 1
ATOM 953 C CA . ALA A 1 139 ? -27.392 -7.799 7.906 1.00 77.94 139 ALA A CA 1
ATOM 954 C C . ALA A 1 139 ? -28.113 -7.518 6.570 1.00 77.94 139 ALA A C 1
ATOM 956 O O . ALA A 1 139 ? -28.102 -8.372 5.686 1.00 77.94 139 ALA A O 1
ATOM 957 N N . ARG A 1 140 ? -28.734 -6.345 6.402 1.00 79.50 140 ARG A N 1
ATOM 958 C CA . ARG A 1 140 ? -29.391 -5.903 5.161 1.00 79.50 140 ARG A CA 1
ATOM 959 C C . ARG A 1 140 ? -28.600 -4.793 4.465 1.00 79.50 140 ARG A C 1
ATOM 961 O O . ARG A 1 140 ? -29.167 -4.040 3.677 1.00 79.50 140 ARG A O 1
ATOM 968 N N . SER A 1 141 ? -27.300 -4.703 4.745 1.00 58.88 141 SER A N 1
ATOM 969 C CA . SER A 1 141 ? -26.398 -3.686 4.199 1.00 58.88 141 SER A CA 1
ATOM 970 C C . SER A 1 141 ? -26.773 -2.248 4.584 1.00 58.88 141 SER A C 1
ATOM 972 O O . SER A 1 141 ? -26.449 -1.312 3.857 1.00 58.88 141 SER A O 1
ATOM 974 N N . GLU A 1 142 ? -27.433 -2.050 5.728 1.00 74.06 142 GLU A N 1
ATOM 975 C CA . GLU A 1 142 ? -27.697 -0.724 6.290 1.00 74.06 142 GLU A CA 1
ATOM 976 C C . GLU A 1 142 ? -26.515 -0.216 7.140 1.00 74.06 142 GLU A C 1
ATOM 978 O O . GLU A 1 142 ? -25.943 -1.006 7.887 1.00 74.06 142 GLU A O 1
ATOM 983 N N . PRO A 1 143 ? -26.138 1.075 7.089 1.00 55.59 143 PRO A N 1
ATOM 984 C CA . PRO A 1 143 ? -25.161 1.636 8.023 1.00 55.59 143 PRO A CA 1
ATOM 985 C C . PRO A 1 143 ? -25.691 1.571 9.463 1.00 55.59 143 PRO A C 1
ATOM 987 O O . PRO A 1 143 ? -26.746 2.132 9.759 1.00 55.59 143 PRO A O 1
ATOM 990 N N . LEU A 1 144 ? -24.971 0.879 10.346 1.00 60.53 144 LEU A N 1
ATOM 991 C CA . LEU A 1 144 ? -25.268 0.769 11.779 1.00 60.53 144 LEU A CA 1
ATOM 992 C C . LEU A 1 144 ? -24.407 1.701 12.633 1.00 60.53 144 LEU A C 1
ATOM 994 O O . LEU A 1 144 ? -24.874 2.176 13.663 1.00 60.53 144 LEU A O 1
ATOM 998 N N . ASP A 1 145 ? -23.173 1.952 12.205 1.00 48.50 145 ASP A N 1
ATOM 999 C CA . ASP A 1 145 ? -22.231 2.855 12.862 1.00 48.50 145 ASP A CA 1
ATOM 1000 C C . ASP A 1 145 ? -21.337 3.507 11.807 1.00 48.50 145 ASP A C 1
ATOM 1002 O O . ASP A 1 145 ? -20.972 2.864 10.816 1.00 48.50 145 ASP A O 1
ATOM 1006 N N . VAL A 1 146 ? -21.036 4.785 12.006 1.00 50.00 146 VAL A N 1
ATOM 1007 C CA . VAL A 1 146 ? -20.246 5.620 11.100 1.00 50.00 146 VAL A CA 1
ATOM 1008 C C . VAL A 1 146 ? -19.293 6.431 11.972 1.00 50.00 146 VAL A C 1
ATOM 1010 O O . VAL A 1 146 ? -19.750 7.263 12.755 1.00 50.00 146 VAL A O 1
ATOM 1013 N N . GLY A 1 147 ? -17.995 6.134 11.861 1.00 55.09 147 GLY A N 1
ATOM 1014 C CA . GLY A 1 147 ? -16.934 6.730 12.686 1.00 55.09 147 GLY A CA 1
ATOM 1015 C C . GLY A 1 147 ? -16.687 8.216 12.458 1.00 55.09 147 GLY A C 1
ATOM 1016 O O . GLY A 1 147 ? -16.731 8.659 11.290 1.00 55.09 147 GLY A O 1
#

Foldseek 3Di:
DDDDDDDDDLLVVLLLVLQLVVQLPWDWAFDDPPPDRDPPPDDDDDDDPDPTDGHTRPDDSVRSSVVSVVVVVVVVVCCVVVVDPPDDQRRDWDKDDDPVQLVVQADWIAGPVRRGIDRNVSVVVVCVVNVNFDFDADPVRHGPDTD

Secondary structure (DSSP, 8-state):
---------HHHHHHHHHHHHHH-S--PEEEPTT------------------EEE---S-HHHHHHHHHHHHHHHHHHHHTTSS---S------EEE-HHHHHHS-SEEEETTT--EEEHHHHHHHHHHTT---EEE-TTS-EEEE-

Sequence (147 aa):
MTRLTAELAPASAAVMKSAILALSAPQPMTCDDDGDPGTNEGTKTGAKVGGGQVVRDERTPGKRRADALTELVTAAAKVVSGDASPTGAAATALITMNLEALTEGVGHAQAVATGDVLDAGAARRIACDAQVIPIVLGARSEPLDVG

Radius of gyration: 20.2 Å; chains: 1; bounding box: 51×32×60 Å

InterPro domains:
  IPR003870 Domain of unknown function DUF222 [PF02720] (1-146)